Protein AF-A0A3E0PX09-F1 (afdb_monomer_lite)

Secondary structure (DSSP, 8-state):
-EEPTTT--EE-TT-SB-TTT--B--TTTGGGG------------HHHHHHHHHHHHT-HHHHHHHHHHHH---HHHHHHHHHHHHHHTT---------THHHHHHHHHHHHHHHHHHHHHHT------

Radius of gyration: 33.34 Å; chains: 1; bounding box: 63×70×84 Å

pLDDT: mean 77.89, std 16.45, range [44.66, 95.06]

Sequence (129 aa):
MHRCSHCDHFNPEDATQCERCGAPLDVAAARQLDDTASPEGGPVDPFVREILATAATRGKIAAIKQYREATGSGLKDAKEAVEAMMREHRIVANTGGAGCAGVVAAVVVLSVLTWEILFFCKDLPAMRV

Structure (mmCIF, N/CA/C/O backbone):
data_AF-A0A3E0PX09-F1
#
_entry.id   AF-A0A3E0PX09-F1
#
loop_
_atom_site.group_PDB
_atom_site.id
_atom_site.type_symbol
_atom_site.label_atom_id
_atom_site.label_alt_id
_atom_site.label_comp_id
_atom_site.label_asym_id
_atom_site.label_entity_id
_atom_site.label_seq_id
_atom_site.pdbx_PDB_ins_code
_atom_site.Cartn_x
_atom_site.Cartn_y
_atom_site.Cartn_z
_atom_site.occupancy
_atom_site.B_iso_or_equiv
_atom_site.auth_seq_id
_atom_site.auth_comp_id
_atom_site.auth_asym_id
_atom_site.auth_atom_id
_atom_site.pdbx_PDB_model_num
ATOM 1 N N . MET A 1 1 ? 9.860 -25.369 -38.931 1.00 80.00 1 MET A N 1
ATOM 2 C CA . MET A 1 1 ? 8.715 -24.602 -39.487 1.00 80.00 1 MET A CA 1
ATOM 3 C C . MET A 1 1 ? 7.777 -24.265 -38.338 1.00 80.00 1 MET A C 1
ATOM 5 O O . MET A 1 1 ? 7.363 -25.184 -37.636 1.00 80.00 1 MET A O 1
ATOM 9 N N . HIS A 1 2 ? 7.470 -22.988 -38.104 1.00 87.12 2 HIS A N 1
ATOM 10 C CA . HIS A 1 2 ? 6.653 -22.551 -36.964 1.00 87.12 2 HIS A CA 1
ATOM 11 C C . HIS A 1 2 ? 5.187 -22.367 -37.368 1.00 87.12 2 HIS A C 1
ATOM 13 O O . HIS A 1 2 ? 4.888 -21.638 -38.309 1.00 87.12 2 HIS A O 1
ATOM 19 N N . ARG A 1 3 ? 4.254 -23.008 -36.654 1.00 90.81 3 ARG A N 1
ATOM 20 C CA . ARG A 1 3 ? 2.810 -22.799 -36.850 1.00 90.81 3 ARG A CA 1
ATOM 21 C C . ARG A 1 3 ? 2.348 -21.614 -36.005 1.00 90.81 3 ARG A C 1
ATOM 23 O O . ARG A 1 3 ? 2.486 -21.639 -34.785 1.00 90.81 3 ARG A O 1
ATOM 30 N N . CYS A 1 4 ? 1.779 -20.599 -36.644 1.00 90.38 4 CYS A N 1
ATOM 31 C CA . CYS A 1 4 ? 1.197 -19.443 -35.972 1.00 90.38 4 CYS A CA 1
ATOM 32 C C . CYS A 1 4 ? -0.021 -19.861 -35.137 1.00 90.38 4 CYS A C 1
ATOM 34 O O . CYS A 1 4 ? -0.945 -20.471 -35.664 1.00 90.38 4 CYS A O 1
ATOM 36 N N . SER A 1 5 ? -0.061 -19.494 -33.857 1.00 88.81 5 SER A N 1
ATOM 37 C CA . SER A 1 5 ? -1.198 -19.767 -32.962 1.00 88.81 5 SER A CA 1
ATOM 38 C C . SER A 1 5 ? -2.408 -18.856 -33.198 1.00 88.81 5 SER A C 1
ATOM 40 O O . SER A 1 5 ? -3.494 -19.153 -32.712 1.00 88.81 5 SER A O 1
ATOM 42 N N . HIS A 1 6 ? -2.234 -17.747 -33.924 1.00 91.44 6 HIS A N 1
ATOM 43 C CA . HIS A 1 6 ? -3.292 -16.764 -34.166 1.00 91.44 6 HIS A CA 1
ATOM 44 C C . HIS A 1 6 ? -4.080 -17.025 -35.459 1.00 91.44 6 HIS A C 1
ATOM 46 O O . HIS A 1 6 ? -5.289 -16.820 -35.494 1.00 91.44 6 HIS A O 1
ATOM 52 N N . CYS A 1 7 ? -3.411 -17.467 -36.531 1.00 94.06 7 CYS A N 1
ATOM 53 C CA . CYS A 1 7 ? -4.038 -17.674 -37.845 1.00 94.06 7 CYS A CA 1
ATOM 54 C C . CYS A 1 7 ? -3.691 -19.015 -38.511 1.00 94.06 7 CYS A C 1
ATOM 56 O O . CYS A 1 7 ? -3.978 -19.204 -39.696 1.00 94.06 7 CYS A O 1
ATOM 58 N N . ASP A 1 8 ? -3.035 -19.918 -37.777 1.00 92.88 8 ASP A N 1
ATOM 59 C CA . ASP A 1 8 ? -2.651 -21.270 -38.204 1.00 92.88 8 ASP A CA 1
ATOM 60 C C . ASP A 1 8 ? -1.722 -21.358 -39.431 1.00 92.88 8 ASP A C 1
ATOM 62 O O . ASP A 1 8 ? -1.443 -22.450 -39.927 1.00 92.88 8 ASP A O 1
ATOM 66 N N . HIS A 1 9 ? -1.198 -20.227 -39.909 1.00 94.38 9 HIS A N 1
ATOM 67 C CA . HIS A 1 9 ? -0.229 -20.176 -41.000 1.00 94.38 9 HIS A CA 1
ATOM 68 C C . HIS A 1 9 ? 1.127 -20.764 -40.587 1.00 94.38 9 HIS A C 1
ATOM 70 O O . HIS A 1 9 ? 1.569 -20.582 -39.451 1.00 94.38 9 HIS A O 1
ATOM 76 N N . PHE A 1 10 ? 1.802 -21.439 -41.515 1.00 94.12 10 PHE A N 1
ATOM 77 C CA . PHE A 1 10 ? 3.134 -21.999 -41.302 1.00 94.12 10 PHE A CA 1
ATOM 78 C C . PHE A 1 10 ? 4.194 -21.033 -41.813 1.00 94.12 10 PHE A C 1
ATOM 80 O O . PHE A 1 10 ? 4.180 -20.680 -42.986 1.00 94.12 10 PHE A O 1
ATOM 87 N N . ASN A 1 11 ? 5.112 -20.651 -40.934 1.00 91.50 11 ASN A N 1
ATOM 88 C CA . ASN A 1 11 ? 6.213 -19.744 -41.224 1.00 91.50 11 ASN A CA 1
ATOM 89 C C . ASN A 1 11 ? 7.556 -20.493 -41.292 1.00 91.50 11 ASN A C 1
ATOM 91 O O . ASN A 1 11 ? 7.691 -21.574 -40.686 1.00 91.50 11 ASN A O 1
ATOM 95 N N . PRO A 1 12 ? 8.562 -19.926 -41.984 1.00 89.88 12 PRO A N 1
ATOM 96 C CA . PRO A 1 12 ? 9.922 -20.451 -41.952 1.00 89.88 12 PRO A CA 1
ATOM 97 C C . PRO A 1 12 ? 10.530 -20.339 -40.538 1.00 89.88 12 PRO A C 1
ATOM 99 O O . PRO A 1 12 ? 9.953 -19.726 -39.638 1.00 89.88 12 PRO A O 1
ATOM 102 N N . GLU A 1 13 ? 11.646 -21.034 -40.298 1.00 84.06 13 GLU A N 1
ATOM 103 C CA . GLU A 1 13 ? 12.235 -21.189 -38.950 1.00 84.06 13 GLU A CA 1
ATOM 104 C C . GLU A 1 13 ? 12.887 -19.919 -38.399 1.00 84.06 13 GLU A C 1
ATOM 106 O O . GLU A 1 13 ? 13.034 -19.781 -37.191 1.00 84.06 13 GLU A O 1
ATOM 111 N N . ASP A 1 14 ? 13.249 -18.990 -39.273 1.00 86.50 14 ASP A N 1
ATOM 112 C CA . ASP A 1 14 ? 13.932 -17.736 -38.965 1.00 86.50 14 ASP A CA 1
ATOM 113 C C . ASP A 1 14 ? 12.981 -16.544 -38.788 1.00 86.50 14 ASP A C 1
ATOM 115 O O . ASP A 1 14 ? 13.412 -15.452 -38.416 1.00 86.50 14 ASP A O 1
ATOM 119 N N . ALA A 1 15 ? 11.684 -16.724 -39.034 1.00 86.50 15 ALA A N 1
ATOM 120 C CA . ALA A 1 15 ? 10.749 -15.616 -38.999 1.00 86.50 15 ALA A CA 1
ATOM 121 C C . ALA A 1 15 ? 10.314 -15.242 -37.572 1.00 86.50 15 ALA A C 1
ATOM 123 O O . ALA A 1 15 ? 9.729 -16.043 -36.842 1.00 86.50 15 ALA A O 1
ATOM 124 N N . THR A 1 16 ? 10.523 -13.973 -37.218 1.00 86.38 16 THR A N 1
ATOM 125 C CA . THR A 1 16 ? 10.160 -13.375 -35.918 1.00 86.38 16 THR A CA 1
ATOM 126 C C . THR A 1 16 ? 8.674 -13.016 -35.815 1.00 86.38 16 THR A C 1
ATOM 128 O O . THR A 1 16 ? 8.101 -12.987 -34.729 1.00 86.38 16 THR A O 1
ATOM 131 N N . GLN A 1 17 ? 8.004 -12.817 -36.953 1.00 92.00 17 GLN A N 1
ATOM 132 C CA . GLN A 1 17 ? 6.578 -12.505 -37.049 1.00 92.00 17 GLN A CA 1
ATOM 133 C C . GLN A 1 17 ? 5.914 -13.292 -38.179 1.00 92.00 17 GLN A C 1
ATOM 135 O O . GLN A 1 17 ? 6.531 -13.585 -39.201 1.00 92.00 17 GLN A O 1
ATOM 140 N N . CYS A 1 18 ? 4.634 -13.612 -38.010 1.00 93.44 18 CYS A N 1
ATOM 141 C CA . CYS A 1 18 ? 3.834 -14.306 -39.005 1.00 93.44 18 CYS A CA 1
ATOM 142 C C . CYS A 1 18 ? 3.650 -13.431 -40.245 1.00 93.44 18 CYS A C 1
ATOM 144 O O . CYS A 1 18 ? 3.048 -12.360 -40.163 1.00 93.44 18 CYS A O 1
ATOM 146 N N . GLU A 1 19 ? 4.070 -13.930 -41.407 1.00 92.69 19 GLU A N 1
ATOM 147 C CA . GLU A 1 19 ? 3.950 -13.222 -42.690 1.00 92.69 19 GLU A CA 1
ATOM 148 C C . GLU A 1 19 ? 2.495 -12.972 -43.114 1.00 92.69 19 GLU A C 1
ATOM 150 O O . GLU A 1 19 ? 2.224 -12.144 -43.981 1.00 92.69 19 GLU A O 1
ATOM 155 N N . ARG A 1 20 ? 1.537 -13.667 -42.488 1.00 93.62 20 ARG A N 1
ATOM 156 C CA . ARG A 1 20 ? 0.115 -13.574 -42.826 1.00 93.62 20 ARG A CA 1
ATOM 157 C C . ARG A 1 20 ? -0.671 -12.602 -41.956 1.00 93.62 20 ARG A C 1
ATOM 159 O O . ARG A 1 20 ? -1.496 -11.860 -42.476 1.00 93.62 20 ARG A O 1
ATOM 166 N N . CYS A 1 21 ? -0.488 -12.656 -40.639 1.00 93.69 21 CYS A N 1
ATOM 167 C CA . CYS A 1 21 ? -1.290 -11.865 -39.699 1.00 93.69 21 CYS A CA 1
ATOM 168 C C . CYS A 1 21 ? -0.468 -10.889 -38.852 1.00 93.69 21 CYS A C 1
ATOM 170 O O . CYS A 1 21 ? -1.049 -10.150 -38.067 1.00 93.69 21 CYS A O 1
ATOM 172 N N . GLY A 1 22 ? 0.864 -10.908 -38.961 1.00 89.50 22 GLY A N 1
ATOM 173 C CA . GLY A 1 22 ? 1.755 -10.051 -38.176 1.00 89.50 22 GLY A CA 1
ATOM 174 C C . GLY A 1 22 ? 1.917 -10.455 -36.707 1.00 89.50 22 GLY A C 1
ATOM 175 O O . GLY A 1 22 ? 2.546 -9.723 -35.954 1.00 89.50 22 GLY A O 1
ATOM 176 N N . ALA A 1 23 ? 1.370 -11.600 -36.274 1.00 89.88 23 ALA A N 1
ATOM 177 C CA . ALA A 1 23 ? 1.546 -12.072 -34.899 1.00 89.88 23 ALA A CA 1
ATOM 178 C C . ALA A 1 23 ? 3.008 -12.492 -34.646 1.00 89.88 23 ALA A C 1
ATOM 180 O O . ALA A 1 23 ? 3.574 -13.176 -35.501 1.00 89.88 23 ALA A O 1
ATOM 181 N N . PRO A 1 24 ? 3.612 -12.150 -33.496 1.00 87.81 24 PRO A N 1
ATOM 182 C CA . PRO A 1 24 ? 4.969 -12.580 -33.158 1.00 87.81 24 PRO A CA 1
ATOM 183 C C . PRO A 1 24 ? 5.034 -14.110 -33.029 1.00 87.81 24 PRO A C 1
ATOM 185 O O . PRO A 1 24 ? 4.126 -14.731 -32.471 1.00 87.81 24 PRO A O 1
ATOM 188 N N . LEU A 1 25 ? 6.082 -14.728 -33.579 1.00 84.38 25 LEU A N 1
ATOM 189 C CA . LEU A 1 25 ? 6.298 -16.186 -33.544 1.00 84.38 25 LEU A CA 1
ATOM 190 C C . LEU A 1 25 ? 7.458 -16.597 -32.640 1.00 84.38 25 LEU A C 1
ATOM 192 O O . LEU A 1 25 ? 7.545 -17.755 -32.226 1.00 84.38 25 LEU A O 1
ATOM 196 N N . ASP A 1 26 ? 8.331 -15.655 -32.306 1.00 72.00 26 ASP A N 1
ATOM 197 C CA . ASP A 1 26 ? 9.437 -15.865 -31.395 1.00 72.00 26 ASP A CA 1
ATOM 198 C C . ASP A 1 26 ? 8.963 -15.791 -29.940 1.00 72.00 26 ASP A C 1
ATOM 200 O O . ASP A 1 26 ? 9.016 -14.776 -29.256 1.00 72.00 26 ASP A O 1
ATOM 204 N N . VAL A 1 27 ? 8.620 -16.945 -29.377 1.00 59.47 27 VAL A N 1
ATOM 205 C CA . VAL A 1 27 ? 8.456 -17.104 -27.919 1.00 59.47 27 VAL A CA 1
ATOM 206 C C . VAL A 1 27 ? 9.721 -16.731 -27.115 1.00 59.47 27 VAL A C 1
ATOM 208 O O . VAL A 1 27 ? 9.660 -16.653 -25.892 1.00 59.47 27 VAL A O 1
ATOM 211 N N . ALA A 1 28 ? 10.859 -16.474 -27.775 1.00 53.47 28 ALA A N 1
ATOM 212 C CA . ALA A 1 28 ? 12.062 -15.900 -27.174 1.00 53.47 28 ALA A CA 1
ATOM 213 C C . ALA A 1 28 ? 12.065 -14.354 -27.145 1.00 53.47 28 ALA A C 1
ATOM 215 O O . ALA A 1 28 ? 12.477 -13.807 -26.128 1.00 53.47 28 ALA A O 1
ATOM 216 N N . ALA A 1 29 ? 11.555 -13.645 -28.165 1.00 52.09 29 ALA A N 1
ATOM 217 C CA . ALA A 1 29 ? 11.399 -12.183 -28.086 1.00 52.09 29 ALA A CA 1
ATOM 218 C C . ALA A 1 29 ? 10.099 -11.777 -27.375 1.00 52.09 29 ALA A C 1
ATOM 220 O O . ALA A 1 29 ? 10.071 -10.761 -26.686 1.00 52.09 29 ALA A O 1
ATOM 221 N N . ALA A 1 30 ? 9.060 -12.619 -27.410 1.00 50.72 30 ALA A N 1
ATOM 222 C CA . ALA A 1 30 ? 7.884 -12.471 -26.550 1.00 50.72 30 ALA A CA 1
ATOM 223 C C . ALA A 1 30 ? 8.224 -12.618 -25.053 1.00 50.72 30 ALA A C 1
ATOM 225 O O . ALA A 1 30 ? 7.543 -12.036 -24.214 1.00 50.72 30 ALA A O 1
ATOM 226 N N . ARG A 1 31 ? 9.303 -13.340 -24.703 1.00 47.59 31 ARG A N 1
ATOM 227 C CA . ARG A 1 31 ? 9.831 -13.400 -23.326 1.00 47.59 31 ARG A CA 1
ATOM 228 C C . ARG A 1 31 ? 10.585 -12.143 -22.902 1.00 47.59 31 ARG A C 1
ATOM 230 O O . ARG A 1 31 ? 10.782 -11.950 -21.711 1.00 47.59 31 ARG A O 1
ATOM 237 N N . GLN A 1 32 ? 10.955 -11.265 -23.832 1.00 52.78 32 GLN A N 1
ATOM 238 C CA . GLN A 1 32 ? 11.594 -9.989 -23.502 1.00 52.78 32 GLN A CA 1
ATOM 239 C C . GLN A 1 32 ? 10.581 -8.854 -23.264 1.00 52.78 32 GLN A C 1
ATOM 241 O O . GLN A 1 32 ? 10.950 -7.686 -23.176 1.00 52.78 32 GLN A O 1
ATOM 246 N N . LEU A 1 33 ? 9.298 -9.206 -23.121 1.00 51.28 33 LEU A N 1
ATOM 247 C CA . LEU A 1 33 ? 8.274 -8.387 -22.467 1.00 51.28 33 LEU A CA 1
ATOM 248 C C . LEU A 1 33 ? 7.892 -8.936 -21.077 1.00 51.28 33 LEU A C 1
ATOM 250 O O . LEU A 1 33 ? 6.958 -8.428 -20.467 1.00 51.28 33 LEU A O 1
ATOM 254 N N . ASP A 1 34 ? 8.643 -9.918 -20.561 1.00 48.06 34 ASP A N 1
ATOM 255 C CA . ASP A 1 34 ? 8.536 -10.452 -19.192 1.00 48.06 34 ASP A CA 1
ATOM 256 C C . ASP A 1 34 ? 9.710 -9.988 -18.297 1.00 48.06 34 ASP A C 1
ATOM 258 O O . ASP A 1 34 ? 9.986 -10.556 -17.246 1.00 48.06 34 ASP A O 1
ATOM 262 N N . ASP A 1 35 ? 10.385 -8.893 -18.680 1.00 48.94 35 ASP A N 1
ATOM 263 C CA . ASP A 1 35 ? 11.156 -8.051 -17.746 1.00 48.94 35 ASP A CA 1
ATOM 264 C C . ASP A 1 35 ? 10.231 -7.141 -16.913 1.00 48.94 35 ASP A C 1
ATOM 266 O O . ASP A 1 35 ? 10.684 -6.289 -16.143 1.00 48.94 35 ASP A O 1
ATOM 270 N N . THR A 1 36 ? 8.914 -7.365 -16.966 1.00 47.38 36 THR A N 1
ATOM 271 C CA . THR A 1 36 ? 8.098 -7.142 -15.780 1.00 47.38 36 THR A CA 1
ATOM 272 C C . THR A 1 36 ? 8.419 -8.238 -14.769 1.00 47.38 36 THR A C 1
ATOM 274 O O . THR A 1 36 ? 7.609 -9.116 -14.482 1.00 47.38 36 THR A O 1
ATOM 277 N N . ALA A 1 37 ? 9.533 -8.050 -14.061 1.00 46.53 37 ALA A N 1
ATOM 278 C CA . ALA A 1 37 ? 9.411 -8.043 -12.615 1.00 46.53 37 ALA A CA 1
ATOM 279 C C . ALA A 1 37 ? 8.311 -7.022 -12.271 1.00 46.53 37 ALA A C 1
ATOM 281 O O . ALA A 1 37 ? 8.578 -5.861 -11.984 1.00 46.53 37 ALA A O 1
ATOM 282 N N . SER A 1 38 ? 7.052 -7.439 -12.402 1.00 44.66 38 SER A N 1
ATOM 283 C CA . SER A 1 38 ? 5.965 -6.910 -11.613 1.00 44.66 38 SER A CA 1
ATOM 284 C C . SER A 1 38 ? 6.285 -7.403 -10.210 1.00 44.66 38 SER A C 1
ATOM 286 O O . SER A 1 38 ? 6.204 -8.611 -9.971 1.00 44.66 38 SER A O 1
ATOM 288 N N . PRO A 1 39 ? 6.715 -6.540 -9.274 1.00 49.47 39 PRO A N 1
ATOM 289 C CA . PRO A 1 39 ? 6.678 -6.916 -7.879 1.00 49.47 39 PRO A CA 1
ATOM 290 C C . PRO A 1 39 ? 5.203 -6.866 -7.493 1.00 49.47 39 PRO A C 1
ATOM 292 O O . PRO A 1 39 ? 4.778 -5.860 -6.951 1.00 49.47 39 PRO A O 1
ATOM 295 N N . GLU A 1 40 ? 4.421 -7.866 -7.909 1.00 45.81 40 GLU A N 1
ATOM 296 C CA . GLU A 1 40 ? 3.020 -8.097 -7.538 1.00 45.81 40 GLU A CA 1
ATOM 297 C C . GLU A 1 40 ? 2.257 -6.813 -7.172 1.00 45.81 40 GLU A C 1
ATOM 299 O O . GLU A 1 40 ? 1.691 -6.662 -6.095 1.00 45.81 40 GLU A O 1
ATOM 304 N N . GLY A 1 41 ? 2.255 -5.852 -8.096 1.00 49.44 41 GLY A N 1
ATOM 305 C CA . GLY A 1 41 ? 1.403 -4.676 -8.034 1.00 49.44 41 GLY A CA 1
ATOM 306 C C . GLY A 1 41 ? 0.046 -5.048 -8.601 1.00 49.44 41 GLY A C 1
ATOM 307 O O . GLY A 1 41 ? -0.371 -4.484 -9.612 1.00 49.44 41 GLY A O 1
ATOM 308 N N . GLY A 1 42 ? -0.622 -6.039 -8.000 1.00 53.72 42 GLY A N 1
ATOM 309 C CA . GLY A 1 42 ? -2.043 -6.260 -8.257 1.00 53.72 42 GLY A CA 1
ATOM 310 C C . GLY A 1 42 ? -2.805 -4.946 -8.041 1.00 53.72 42 GLY A C 1
ATOM 311 O O . GLY A 1 42 ? -2.301 -4.075 -7.326 1.00 53.72 42 GLY A O 1
ATOM 312 N N . PRO A 1 43 ? -3.982 -4.743 -8.665 1.00 59.12 43 PRO A N 1
ATOM 313 C CA . PRO A 1 43 ? -4.778 -3.541 -8.438 1.00 59.12 43 PRO A CA 1
ATOM 314 C C . PRO A 1 43 ? -4.966 -3.361 -6.931 1.00 59.12 43 PRO A C 1
ATOM 316 O O . PRO A 1 43 ? -5.712 -4.108 -6.302 1.00 59.12 43 PRO A O 1
ATOM 319 N N . VAL A 1 44 ? -4.217 -2.414 -6.355 1.00 64.12 44 VAL A N 1
ATOM 320 C CA . VAL A 1 44 ? -4.244 -2.141 -4.920 1.00 64.12 44 VAL A CA 1
ATOM 321 C C . VAL A 1 44 ? -5.685 -1.817 -4.598 1.00 64.12 44 VAL A C 1
ATOM 323 O O . VAL A 1 44 ? -6.259 -0.918 -5.226 1.00 64.12 44 VAL A O 1
ATOM 326 N N . ASP A 1 45 ? -6.265 -2.575 -3.668 1.00 80.50 45 ASP A N 1
ATOM 327 C CA . ASP A 1 45 ? -7.657 -2.391 -3.303 1.00 80.50 45 ASP A CA 1
ATOM 328 C C . ASP A 1 45 ? -7.883 -0.893 -3.007 1.00 80.50 45 ASP A C 1
ATOM 330 O O . ASP A 1 45 ? -7.085 -0.282 -2.277 1.00 80.50 45 ASP A O 1
ATOM 334 N N . PRO A 1 46 ? -8.897 -0.251 -3.618 1.00 85.44 46 PRO A N 1
ATOM 335 C CA . PRO A 1 46 ? -9.130 1.180 -3.447 1.00 85.44 46 PRO A CA 1
ATOM 336 C C . PRO A 1 46 ? -9.219 1.576 -1.967 1.00 85.44 46 PRO A C 1
ATOM 338 O O . PRO A 1 46 ? -8.776 2.668 -1.608 1.00 85.44 46 PRO A O 1
ATOM 341 N N . PHE A 1 47 ? -9.692 0.663 -1.115 1.00 87.31 47 PHE A N 1
ATOM 342 C CA . PHE A 1 47 ? -9.718 0.796 0.334 1.00 87.31 47 PHE A CA 1
ATOM 343 C C . PHE A 1 47 ? -8.313 0.895 0.940 1.00 87.31 47 PHE A C 1
ATOM 345 O O . PHE A 1 47 ? -8.029 1.808 1.717 1.00 87.31 47 PHE A O 1
ATOM 352 N N . VAL A 1 48 ? -7.400 -0.001 0.555 1.00 86.50 48 VAL A N 1
ATOM 353 C CA . VAL A 1 48 ? -6.008 -0.020 1.039 1.00 86.50 48 VAL A CA 1
ATOM 354 C C . VAL A 1 48 ? -5.297 1.277 0.667 1.00 86.50 48 VAL A C 1
ATOM 356 O O . VAL A 1 48 ? -4.632 1.891 1.505 1.00 86.50 48 VAL A O 1
ATOM 359 N N . ARG A 1 49 ? -5.489 1.748 -0.568 1.00 88.75 49 ARG A N 1
ATOM 360 C CA . ARG A 1 49 ? -4.904 3.011 -1.032 1.00 88.75 49 ARG A CA 1
ATOM 361 C C . ARG A 1 49 ? -5.402 4.207 -0.220 1.00 88.75 49 ARG A C 1
ATOM 363 O O . ARG A 1 49 ? -4.609 5.087 0.114 1.00 88.75 49 ARG A O 1
ATOM 370 N N . GLU A 1 50 ? -6.688 4.236 0.114 1.00 90.38 50 GLU A N 1
ATOM 371 C CA . GLU A 1 50 ? -7.269 5.294 0.939 1.00 90.38 50 GLU A CA 1
ATOM 372 C C . GLU A 1 50 ? -6.707 5.276 2.368 1.00 90.38 50 GLU A C 1
ATOM 374 O O . GLU A 1 50 ? -6.288 6.313 2.884 1.00 90.38 50 GLU A O 1
ATOM 379 N N . ILE A 1 51 ? -6.598 4.096 2.982 1.00 92.19 51 ILE A N 1
ATOM 380 C CA . ILE A 1 51 ? -6.029 3.936 4.328 1.00 92.19 51 ILE A CA 1
ATOM 381 C C . ILE A 1 51 ? -4.569 4.392 4.370 1.00 92.19 51 ILE A C 1
ATOM 383 O O . ILE A 1 51 ? -4.164 5.096 5.299 1.00 92.19 51 ILE A O 1
ATOM 387 N N . LEU A 1 52 ? -3.776 4.029 3.360 1.00 89.50 52 LEU A N 1
ATOM 388 C CA . LEU A 1 52 ? -2.385 4.458 3.230 1.00 89.50 52 LEU A CA 1
ATOM 389 C C . LEU A 1 52 ? -2.268 5.978 3.033 1.00 89.50 52 LEU A C 1
ATOM 391 O O . LEU A 1 52 ? -1.415 6.613 3.657 1.00 89.50 52 LEU A O 1
ATOM 395 N N . ALA A 1 53 ? -3.152 6.585 2.236 1.00 88.94 53 ALA A N 1
ATOM 396 C CA . ALA A 1 53 ? -3.203 8.037 2.061 1.00 88.94 53 ALA A CA 1
ATOM 397 C C . ALA A 1 53 ? -3.564 8.762 3.372 1.00 88.94 53 ALA A C 1
ATOM 399 O O . ALA A 1 53 ? -2.940 9.769 3.728 1.00 88.94 53 ALA A O 1
ATOM 400 N N . THR A 1 54 ? -4.515 8.229 4.142 1.00 89.56 54 THR A N 1
ATOM 401 C CA . THR A 1 54 ? -4.842 8.726 5.485 1.00 89.56 54 THR A CA 1
ATOM 402 C C . THR A 1 54 ? -3.656 8.571 6.436 1.00 89.56 54 THR A C 1
ATOM 404 O O . THR A 1 54 ? -3.353 9.498 7.187 1.00 89.56 54 THR A O 1
ATOM 407 N N . ALA A 1 55 ? -2.939 7.444 6.386 1.00 88.81 55 ALA A N 1
ATOM 408 C CA . ALA A 1 55 ? -1.753 7.216 7.211 1.00 88.81 55 ALA A CA 1
ATOM 409 C C . ALA A 1 55 ? -0.640 8.232 6.911 1.00 88.81 55 ALA A C 1
ATOM 411 O O . ALA A 1 55 ? 0.021 8.700 7.839 1.00 88.81 55 ALA A O 1
ATOM 412 N N . ALA A 1 56 ? -0.468 8.602 5.639 1.00 85.31 56 ALA A N 1
ATOM 413 C CA . ALA A 1 56 ? 0.520 9.583 5.202 1.00 85.31 56 ALA A CA 1
ATOM 414 C C . ALA A 1 56 ? 0.143 11.030 5.571 1.00 85.31 56 ALA A C 1
ATOM 416 O O . ALA A 1 56 ? 1.016 11.814 5.932 1.00 85.31 56 ALA A O 1
ATOM 417 N N . THR A 1 57 ? -1.143 11.389 5.497 1.00 84.81 57 THR A N 1
ATOM 418 C CA . THR A 1 57 ? -1.612 12.778 5.684 1.00 84.81 57 THR A CA 1
ATOM 419 C C . THR A 1 57 ? -2.045 13.093 7.116 1.00 84.81 57 THR A C 1
ATOM 421 O O . THR A 1 57 ? -1.680 14.130 7.662 1.00 84.81 57 THR A O 1
ATOM 424 N N . ARG A 1 58 ? -2.835 12.208 7.736 1.00 86.31 58 ARG A N 1
ATOM 425 C CA . ARG A 1 58 ? -3.434 12.381 9.074 1.00 86.31 58 ARG A CA 1
ATOM 426 C C . ARG A 1 58 ? -2.747 11.545 10.153 1.00 86.31 58 ARG A C 1
ATOM 428 O O . ARG A 1 58 ? -3.048 11.696 11.336 1.00 86.31 58 ARG A O 1
ATOM 435 N N . GLY A 1 59 ? -1.831 10.668 9.753 1.00 86.44 59 GLY A N 1
ATOM 436 C CA . GLY A 1 59 ? -1.066 9.816 10.648 1.00 86.44 59 GLY A CA 1
ATOM 437 C C . GLY A 1 59 ? -1.727 8.469 10.943 1.00 86.44 59 GLY A C 1
ATOM 438 O O . GLY A 1 59 ? -2.903 8.208 10.679 1.00 86.44 59 GLY A O 1
ATOM 439 N N . LYS A 1 60 ? -0.930 7.590 11.550 1.00 88.50 60 LYS A N 1
ATOM 440 C CA . LYS A 1 60 ? -1.243 6.174 11.781 1.00 88.50 60 LYS A CA 1
ATOM 441 C C . LYS A 1 60 ? -2.509 5.928 12.611 1.00 88.50 60 LYS A C 1
ATOM 443 O O . LYS A 1 60 ? -3.244 4.988 12.336 1.00 88.50 60 LYS A O 1
ATOM 448 N N . ILE A 1 61 ? -2.797 6.774 13.604 1.00 91.56 61 ILE A N 1
ATOM 449 C CA . ILE A 1 61 ? -3.985 6.616 14.464 1.00 91.56 61 ILE A CA 1
ATOM 450 C C . ILE A 1 61 ? -5.283 6.816 13.670 1.00 91.56 61 ILE A C 1
ATOM 452 O O . ILE A 1 61 ? -6.240 6.066 13.861 1.00 91.56 61 ILE A O 1
ATOM 456 N N . ALA A 1 62 ? -5.306 7.787 12.750 1.00 92.62 62 ALA A N 1
ATOM 457 C CA . ALA A 1 62 ? -6.460 8.037 11.893 1.00 92.62 62 ALA A CA 1
ATOM 458 C C . ALA A 1 62 ? -6.708 6.864 10.931 1.00 92.62 62 ALA A C 1
ATOM 460 O O . ALA A 1 62 ? -7.845 6.417 10.798 1.00 92.62 62 ALA A O 1
ATOM 461 N N . ALA A 1 63 ? -5.641 6.309 10.348 1.00 93.94 63 ALA A N 1
ATOM 462 C CA . ALA A 1 63 ? -5.721 5.138 9.476 1.00 93.94 63 ALA A CA 1
ATOM 463 C C . ALA A 1 63 ? -6.253 3.891 10.206 1.00 93.94 63 ALA A C 1
ATOM 465 O O . ALA A 1 63 ? -7.120 3.196 9.686 1.00 93.94 63 ALA A O 1
ATOM 466 N N . ILE A 1 64 ? -5.807 3.640 11.445 1.00 93.81 64 ILE A N 1
ATOM 467 C CA . ILE A 1 64 ? -6.306 2.522 12.270 1.00 93.81 64 ILE A CA 1
ATOM 468 C C . ILE A 1 64 ? -7.796 2.686 12.581 1.00 93.81 64 ILE A C 1
ATOM 470 O O . ILE A 1 64 ? -8.550 1.716 12.521 1.00 93.81 64 ILE A O 1
ATOM 474 N N . LYS A 1 65 ? -8.239 3.908 12.901 1.00 94.50 65 LYS A N 1
ATOM 475 C CA . LYS A 1 65 ? -9.657 4.187 13.151 1.00 94.50 65 LYS A CA 1
ATOM 476 C C . LYS A 1 65 ? -10.502 3.923 11.900 1.00 94.50 65 LYS A C 1
ATOM 478 O O . LYS A 1 65 ? -11.502 3.221 12.004 1.00 94.50 65 LYS A O 1
ATOM 483 N N . GLN A 1 66 ? -10.060 4.412 10.740 1.00 93.56 66 GLN A N 1
ATOM 484 C CA . GLN A 1 66 ? -10.738 4.203 9.458 1.00 93.56 66 GLN A CA 1
ATOM 485 C C . GLN A 1 66 ? -10.825 2.713 9.094 1.00 93.56 66 GLN A C 1
ATOM 487 O O . GLN A 1 66 ? -11.901 2.224 8.757 1.00 93.56 66 GLN A O 1
ATOM 492 N N . TYR A 1 67 ? -9.725 1.966 9.249 1.00 94.12 67 TYR A N 1
ATOM 493 C CA . TYR A 1 67 ? -9.703 0.518 9.020 1.00 94.12 67 TYR A CA 1
ATOM 494 C C . TYR A 1 67 ? -10.711 -0.212 9.913 1.00 94.12 67 TYR A C 1
ATOM 496 O O . TYR A 1 67 ? -11.433 -1.101 9.461 1.00 94.12 67 TYR A O 1
ATOM 504 N N . ARG A 1 68 ? -10.788 0.186 11.187 1.00 95.06 68 ARG A N 1
ATOM 505 C CA . ARG A 1 68 ? -11.693 -0.407 12.173 1.00 95.06 68 ARG A CA 1
ATOM 506 C C . ARG A 1 68 ? -13.161 -0.137 11.861 1.00 95.06 68 ARG A C 1
ATOM 508 O O . ARG A 1 68 ? -13.979 -1.032 12.013 1.00 95.06 68 ARG A O 1
ATOM 515 N N . GLU A 1 69 ? -13.492 1.083 11.454 1.00 93.81 69 GLU A N 1
ATOM 516 C CA . GLU A 1 69 ? -14.867 1.474 11.125 1.00 93.81 69 GLU A CA 1
ATOM 517 C C . GLU A 1 69 ? -15.381 0.758 9.873 1.00 93.81 69 GLU A C 1
ATOM 519 O O . GLU A 1 69 ? -16.544 0.371 9.833 1.00 93.81 69 GLU A O 1
ATOM 524 N N . ALA A 1 70 ? -14.510 0.517 8.894 1.00 90.62 70 ALA A N 1
ATOM 525 C CA . ALA A 1 70 ? -14.880 -0.176 7.665 1.00 90.62 70 ALA A CA 1
ATOM 526 C C . ALA A 1 70 ? -14.934 -1.708 7.797 1.00 90.62 70 ALA A C 1
ATOM 528 O O . ALA A 1 70 ? -15.777 -2.339 7.168 1.00 90.62 70 ALA A O 1
ATOM 529 N N . THR A 1 71 ? -14.060 -2.321 8.605 1.00 91.00 71 THR A N 1
ATOM 530 C CA . THR A 1 71 ? -13.987 -3.794 8.736 1.00 91.00 71 THR A CA 1
ATOM 531 C C . THR A 1 71 ? -14.648 -4.347 9.999 1.00 91.00 71 THR A C 1
ATOM 533 O O . THR A 1 71 ? -14.872 -5.549 10.093 1.00 91.00 71 THR A O 1
ATOM 536 N N . GLY A 1 72 ? -14.918 -3.508 11.003 1.00 91.62 72 GLY A N 1
ATOM 537 C CA . GLY A 1 72 ? -15.393 -3.945 12.321 1.00 91.62 72 GLY A CA 1
ATOM 538 C C . GLY A 1 72 ? -14.351 -4.706 13.153 1.00 91.62 72 GLY A C 1
ATOM 539 O O . GLY A 1 72 ? -14.693 -5.269 14.191 1.00 91.62 72 GLY A O 1
ATOM 540 N N . SER A 1 73 ? -13.088 -4.734 12.713 1.00 89.31 73 SER A N 1
ATOM 541 C CA . SER A 1 73 ? -12.006 -5.493 13.352 1.00 89.31 73 SER A CA 1
ATOM 542 C C . SER A 1 73 ? -11.692 -5.016 14.776 1.00 89.31 73 SER A C 1
ATOM 544 O O . SER A 1 73 ? -11.956 -3.873 15.153 1.00 89.31 73 SER A O 1
ATOM 546 N N . GLY A 1 74 ? -11.055 -5.867 15.583 1.00 92.19 74 GLY A N 1
ATOM 547 C CA . GLY A 1 74 ? -10.524 -5.452 16.880 1.00 92.19 74 GLY A CA 1
ATOM 548 C C . GLY A 1 74 ? -9.422 -4.393 16.736 1.00 92.19 74 GLY A C 1
ATOM 549 O O . GLY A 1 74 ? -8.769 -4.278 15.701 1.00 92.19 74 GLY A O 1
ATOM 550 N N . LEU A 1 75 ? -9.166 -3.612 17.794 1.00 92.00 75 LEU A N 1
ATOM 551 C CA . LEU A 1 75 ? -8.108 -2.585 17.779 1.00 92.00 75 LEU A CA 1
ATOM 552 C C . LEU A 1 75 ? -6.722 -3.178 17.471 1.00 92.00 75 LEU A C 1
ATOM 554 O O . LEU A 1 75 ? -5.912 -2.539 16.801 1.00 92.00 75 LEU A O 1
ATOM 558 N N . LYS A 1 76 ? -6.458 -4.391 17.970 1.00 92.94 76 LYS A N 1
ATOM 559 C CA . LYS A 1 76 ? -5.208 -5.119 17.736 1.00 92.94 76 LYS A CA 1
ATOM 560 C C . LYS A 1 76 ? -5.055 -5.479 16.256 1.00 92.94 76 LYS A C 1
ATOM 562 O O . LYS A 1 76 ? -4.049 -5.111 15.659 1.00 92.94 76 LYS A O 1
ATOM 567 N N . ASP A 1 77 ? -6.079 -6.095 15.672 1.00 91.69 77 ASP A N 1
ATOM 568 C CA . ASP A 1 77 ? -6.065 -6.546 14.276 1.00 91.69 77 ASP A CA 1
ATOM 569 C C . ASP A 1 77 ? -5.990 -5.358 13.312 1.00 91.69 77 ASP A C 1
ATOM 571 O O . ASP A 1 77 ? -5.198 -5.357 12.373 1.00 91.69 77 ASP A O 1
ATOM 575 N N . ALA A 1 78 ? -6.736 -4.284 13.596 1.00 93.94 78 ALA A N 1
ATOM 576 C CA . ALA A 1 78 ? -6.696 -3.057 12.805 1.00 93.94 78 ALA A CA 1
ATOM 577 C C . ALA A 1 78 ? -5.306 -2.403 12.820 1.00 93.94 78 AL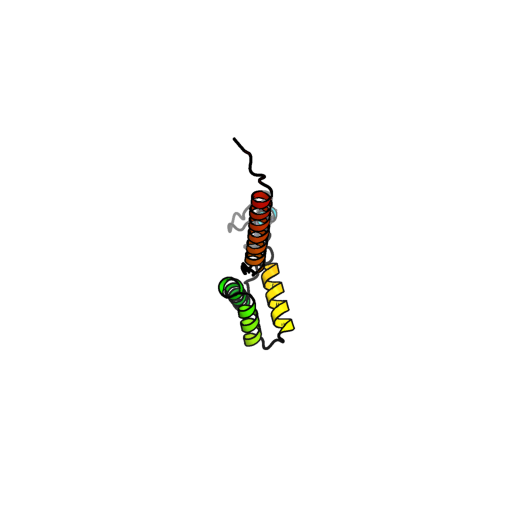A A C 1
ATOM 579 O O . ALA A 1 78 ? -4.831 -1.905 11.801 1.00 93.94 78 ALA A O 1
ATOM 580 N N . LYS A 1 79 ? -4.627 -2.411 13.973 1.00 93.75 79 LYS A N 1
ATOM 581 C CA . LYS A 1 79 ? -3.256 -1.907 14.081 1.00 93.75 79 LYS A CA 1
ATOM 582 C C . LYS A 1 79 ? -2.287 -2.758 13.267 1.00 93.75 79 LYS A C 1
ATOM 584 O O . LYS A 1 79 ? -1.467 -2.200 12.544 1.00 93.75 79 LYS A O 1
ATOM 589 N N . GLU A 1 80 ? -2.366 -4.076 13.404 1.00 94.44 80 GLU A N 1
ATOM 590 C CA . GLU A 1 80 ? -1.456 -5.006 12.738 1.00 94.44 80 GLU A CA 1
ATOM 591 C C . GLU A 1 80 ? -1.603 -4.948 11.214 1.00 94.44 80 GLU A C 1
ATOM 593 O O . GLU A 1 80 ? -0.597 -4.845 10.512 1.00 94.44 80 GLU A O 1
ATOM 598 N N . ALA A 1 81 ? -2.840 -4.883 10.714 1.00 91.62 81 ALA A N 1
ATOM 599 C CA . ALA A 1 81 ? -3.131 -4.732 9.293 1.00 91.62 81 ALA A CA 1
ATOM 600 C C . ALA A 1 81 ? -2.570 -3.417 8.724 1.00 91.62 81 ALA A C 1
ATOM 602 O O . ALA A 1 81 ? -1.852 -3.427 7.725 1.00 91.62 81 ALA A O 1
ATOM 603 N N . VAL A 1 82 ? -2.827 -2.280 9.384 1.00 91.38 82 VAL A N 1
ATOM 604 C CA . VAL A 1 82 ? -2.298 -0.968 8.959 1.00 91.38 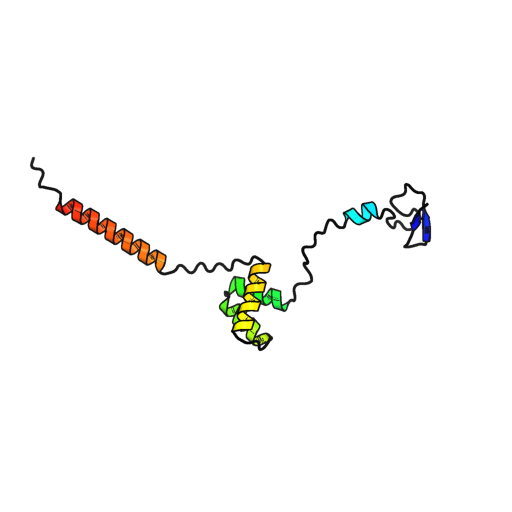82 VAL A CA 1
ATOM 605 C C . VAL A 1 82 ? -0.774 -0.934 9.009 1.00 91.38 82 VAL A C 1
ATOM 607 O O . VAL A 1 82 ? -0.138 -0.412 8.098 1.00 91.38 82 VAL A O 1
ATOM 610 N N . GLU A 1 83 ? -0.160 -1.522 10.033 1.00 91.38 83 GLU A N 1
ATOM 611 C CA . GLU A 1 83 ? 1.296 -1.611 10.117 1.00 91.38 83 GLU A CA 1
ATOM 612 C C . GLU A 1 83 ? 1.910 -2.489 9.028 1.00 91.38 83 GLU A C 1
ATOM 614 O O . GLU A 1 83 ? 2.945 -2.115 8.476 1.00 91.38 83 GLU A O 1
ATOM 619 N N . ALA A 1 84 ? 1.293 -3.628 8.713 1.00 89.94 84 ALA A N 1
ATOM 620 C CA . ALA A 1 84 ? 1.731 -4.493 7.626 1.00 89.94 84 ALA A CA 1
ATOM 621 C C . ALA A 1 84 ? 1.673 -3.752 6.283 1.00 89.94 84 ALA A C 1
ATOM 623 O O . ALA A 1 84 ? 2.693 -3.676 5.597 1.00 89.94 84 ALA A O 1
ATOM 624 N N . MET A 1 85 ? 0.546 -3.092 5.989 1.00 88.88 85 MET A N 1
ATOM 625 C CA . MET A 1 85 ? 0.367 -2.299 4.769 1.00 88.88 85 MET A CA 1
ATOM 626 C C . MET A 1 85 ? 1.404 -1.171 4.657 1.00 88.88 85 MET A C 1
ATOM 628 O O . MET A 1 85 ? 2.006 -0.979 3.602 1.00 88.88 85 MET A O 1
ATOM 632 N N . MET A 1 86 ? 1.675 -0.441 5.743 1.00 85.19 86 MET A N 1
ATOM 633 C CA . MET A 1 86 ? 2.670 0.640 5.734 1.00 85.19 86 MET A CA 1
ATOM 634 C C . MET A 1 86 ? 4.106 0.137 5.532 1.00 85.19 86 MET A C 1
ATOM 636 O O . MET A 1 86 ? 4.886 0.803 4.845 1.00 85.19 86 MET A O 1
ATOM 640 N N . ARG A 1 87 ? 4.463 -1.015 6.125 1.00 85.75 87 ARG A N 1
ATOM 641 C CA . ARG A 1 87 ? 5.789 -1.637 5.962 1.00 85.75 87 ARG A CA 1
ATOM 642 C C . ARG A 1 87 ? 6.020 -2.074 4.521 1.00 85.75 87 ARG A C 1
ATOM 644 O O . ARG A 1 87 ? 7.074 -1.779 3.965 1.00 85.75 87 ARG A O 1
ATOM 651 N N . GLU A 1 88 ? 5.033 -2.736 3.934 1.00 83.06 88 GLU A N 1
ATOM 652 C CA . GLU A 1 88 ? 5.079 -3.214 2.553 1.00 83.06 88 GLU A CA 1
ATOM 653 C C . GLU A 1 88 ? 5.215 -2.055 1.557 1.00 83.06 88 GLU A C 1
ATOM 655 O O . GLU A 1 88 ? 6.087 -2.070 0.691 1.00 83.06 88 GLU A O 1
ATOM 660 N N . HIS A 1 89 ? 4.446 -0.981 1.755 1.00 79.75 89 HIS A N 1
ATOM 661 C CA . HIS A 1 89 ? 4.414 0.163 0.842 1.00 79.75 89 HIS A CA 1
ATOM 662 C C . HIS A 1 89 ? 5.512 1.210 1.117 1.00 79.75 89 HIS A C 1
ATOM 664 O O . HIS A 1 89 ? 5.481 2.296 0.537 1.00 79.75 89 HIS A O 1
ATOM 670 N N . ARG A 1 90 ? 6.477 0.919 2.010 1.00 73.75 90 ARG A N 1
ATOM 671 C CA . ARG A 1 90 ? 7.558 1.836 2.440 1.00 73.75 90 ARG A CA 1
ATOM 672 C C . ARG A 1 90 ? 7.073 3.258 2.773 1.00 73.75 90 ARG A C 1
ATOM 674 O O . ARG A 1 90 ? 7.809 4.232 2.605 1.00 73.75 90 ARG A O 1
ATOM 681 N N . ILE A 1 91 ? 5.855 3.397 3.298 1.00 66.81 91 ILE A N 1
ATOM 682 C CA . ILE A 1 91 ? 5.356 4.696 3.750 1.00 66.81 91 ILE A CA 1
ATOM 683 C C . ILE A 1 91 ? 5.948 4.960 5.129 1.00 66.81 91 ILE A C 1
ATOM 685 O O . ILE A 1 91 ? 5.402 4.567 6.162 1.00 66.81 91 ILE A O 1
ATOM 689 N N . VAL A 1 92 ? 7.082 5.659 5.141 1.00 60.50 92 VAL A N 1
ATOM 690 C CA . VAL A 1 92 ? 7.559 6.367 6.326 1.00 60.50 92 VAL A CA 1
ATOM 691 C C . VAL A 1 92 ? 6.587 7.510 6.587 1.00 60.50 92 VAL A C 1
ATOM 693 O O . VAL A 1 92 ? 6.781 8.636 6.136 1.00 60.50 92 VAL A O 1
ATOM 696 N N . ALA A 1 93 ? 5.486 7.218 7.288 1.00 58.47 93 ALA A N 1
ATOM 697 C CA . ALA A 1 93 ? 4.712 8.279 7.908 1.00 58.47 93 ALA A CA 1
ATOM 698 C C . ALA A 1 93 ? 5.711 9.046 8.761 1.00 58.47 93 ALA A C 1
ATOM 700 O O . ALA A 1 93 ? 6.293 8.478 9.686 1.00 58.47 93 ALA A O 1
ATOM 701 N N . ASN A 1 94 ? 5.972 10.291 8.374 1.00 54.69 94 ASN A N 1
ATOM 702 C CA . ASN A 1 94 ? 6.870 11.170 9.085 1.00 54.69 94 ASN A CA 1
ATOM 703 C C . ASN A 1 94 ? 6.229 11.463 10.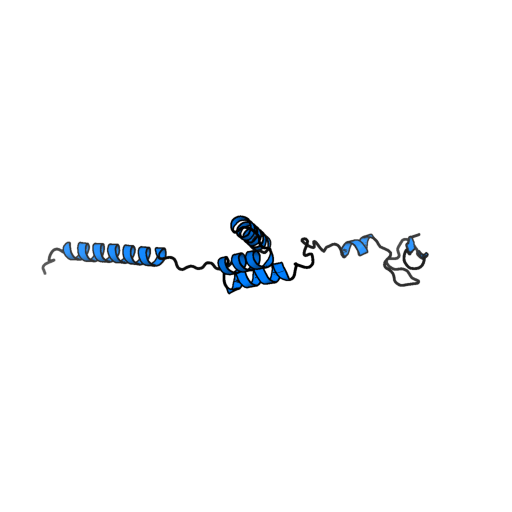442 1.00 54.69 94 ASN A C 1
ATOM 705 O O . ASN A 1 94 ? 5.613 12.501 10.660 1.00 54.69 94 ASN A O 1
ATOM 709 N N . THR A 1 95 ? 6.359 10.527 11.377 1.00 49.78 95 THR A N 1
ATOM 710 C CA . THR A 1 95 ? 6.214 10.766 12.801 1.00 49.78 95 THR A CA 1
ATOM 711 C C . THR A 1 95 ? 7.456 11.522 13.251 1.00 49.78 95 THR A C 1
ATOM 713 O O . THR A 1 95 ? 8.194 11.077 14.122 1.00 49.78 95 THR A O 1
ATOM 716 N N . GLY A 1 96 ? 7.677 12.693 12.651 1.00 51.50 96 GLY A N 1
ATOM 717 C CA . GLY A 1 96 ? 8.478 13.766 13.207 1.00 51.50 96 GLY A CA 1
ATOM 718 C C . GLY A 1 96 ? 7.689 14.406 14.340 1.00 51.50 96 GLY A C 1
ATOM 719 O O . GLY A 1 96 ? 7.366 15.588 14.302 1.00 51.50 96 GLY A O 1
ATOM 720 N N . GLY A 1 97 ? 7.324 13.605 15.343 1.00 48.81 97 GLY A N 1
ATOM 721 C CA . GLY A 1 97 ? 7.015 14.157 16.644 1.00 48.81 97 GLY A CA 1
ATOM 722 C C . GLY A 1 97 ? 8.323 14.734 17.153 1.00 48.81 97 GLY A C 1
ATOM 723 O O . GLY A 1 97 ? 9.202 13.979 17.559 1.00 48.81 97 GLY A O 1
ATOM 724 N N . ALA A 1 98 ? 8.475 16.056 17.089 1.00 54.19 98 ALA A N 1
ATOM 725 C CA . ALA A 1 98 ? 9.464 16.764 17.882 1.00 54.19 98 ALA A CA 1
ATOM 726 C C . ALA A 1 98 ? 9.148 16.465 19.355 1.00 54.19 98 ALA A C 1
ATOM 728 O O . ALA A 1 98 ? 8.338 17.133 19.993 1.00 54.19 98 ALA A O 1
ATOM 729 N N . GLY A 1 99 ? 9.698 15.362 19.857 1.00 61.28 99 GLY A N 1
ATOM 730 C CA . GLY A 1 99 ? 9.538 14.952 21.237 1.00 61.28 99 GLY A CA 1
ATOM 731 C C . GLY A 1 99 ? 10.240 15.947 22.152 1.00 61.28 99 GLY A C 1
ATOM 732 O O . GLY A 1 99 ? 11.265 16.536 21.804 1.00 61.28 99 GLY A O 1
ATOM 733 N N . CYS A 1 100 ? 9.725 16.069 23.370 1.00 58.56 100 CYS A N 1
ATOM 734 C CA . CYS A 1 100 ? 10.313 16.822 24.479 1.00 58.56 100 CYS A CA 1
ATOM 735 C C . CYS A 1 100 ? 11.791 16.479 24.765 1.00 58.56 100 CYS A C 1
ATOM 737 O O . CYS A 1 100 ? 12.475 17.270 25.406 1.00 58.56 100 CYS A O 1
ATOM 739 N N . ALA A 1 101 ? 12.316 15.373 24.225 1.00 62.00 101 ALA A N 1
ATOM 740 C CA . ALA A 1 101 ? 13.738 15.035 24.241 1.00 62.00 101 ALA A CA 1
ATOM 741 C C . ALA A 1 101 ? 14.642 16.161 23.697 1.00 62.00 101 ALA A C 1
ATOM 743 O O . ALA A 1 101 ? 15.696 16.415 24.274 1.00 62.00 101 ALA A O 1
ATOM 744 N N . GLY A 1 102 ? 14.224 16.884 22.649 1.00 67.75 102 GLY A N 1
ATOM 745 C CA . GLY A 1 102 ? 15.007 18.005 22.108 1.00 67.75 102 GLY A CA 1
ATOM 746 C C . GLY A 1 102 ? 15.072 19.207 23.056 1.00 67.75 102 GLY A C 1
ATOM 747 O O . GLY A 1 102 ? 16.126 19.817 23.221 1.00 67.75 102 GLY A O 1
ATOM 748 N N . VAL A 1 103 ? 13.964 19.506 23.742 1.00 78.31 103 VAL A N 1
ATOM 749 C CA . VAL A 1 103 ? 13.887 20.594 24.731 1.00 78.31 103 VAL A CA 1
ATOM 750 C C . VAL A 1 103 ? 14.689 20.241 25.981 1.00 78.31 103 VAL A C 1
ATOM 752 O O . VAL A 1 103 ? 15.430 21.079 26.483 1.00 78.31 103 VAL A O 1
ATOM 755 N N . VAL A 1 104 ? 14.605 18.993 26.452 1.00 80.56 104 VAL A N 1
ATOM 756 C CA . VAL A 1 104 ? 15.392 18.526 27.603 1.00 80.56 104 VAL A CA 1
ATOM 757 C C . VAL A 1 104 ? 16.887 18.576 27.291 1.00 80.56 104 VAL A C 1
ATOM 759 O O . VAL A 1 104 ? 17.647 19.088 28.106 1.00 80.56 104 VAL A O 1
ATOM 762 N N . ALA A 1 105 ? 17.314 18.134 26.104 1.00 81.50 105 ALA A N 1
ATOM 763 C CA . ALA A 1 105 ? 18.715 18.226 25.699 1.00 81.50 105 ALA A CA 1
ATOM 764 C C . ALA A 1 105 ? 19.201 19.684 25.639 1.00 81.50 105 ALA A C 1
ATOM 766 O O . ALA A 1 105 ? 20.262 19.990 26.177 1.00 81.50 105 ALA A O 1
ATOM 767 N N . ALA A 1 106 ? 18.410 20.597 25.065 1.00 82.25 106 ALA A N 1
ATOM 768 C CA . ALA A 1 106 ? 18.752 22.018 25.025 1.00 82.25 106 ALA A CA 1
ATOM 769 C C . ALA A 1 106 ? 18.845 22.635 26.431 1.00 82.25 106 ALA A C 1
ATOM 771 O O . ALA A 1 106 ? 19.792 23.362 26.713 1.00 82.25 106 ALA A O 1
ATOM 772 N N . VAL A 1 107 ? 17.911 22.316 27.334 1.00 88.12 107 VAL A N 1
ATOM 773 C CA . VAL A 1 107 ? 17.935 22.808 28.722 1.00 88.12 107 VAL A CA 1
ATOM 774 C C . VAL A 1 107 ? 19.134 22.254 29.488 1.00 88.12 107 VAL A C 1
ATOM 776 O O . VAL A 1 107 ? 19.802 23.017 30.179 1.00 88.12 107 VAL A O 1
ATOM 779 N N . VAL A 1 108 ? 19.455 20.964 29.339 1.00 88.94 108 VAL A N 1
ATOM 780 C CA . VAL A 1 108 ? 20.628 20.361 29.988 1.00 88.94 108 VAL A CA 1
ATOM 781 C C . VAL A 1 108 ? 21.910 21.006 29.468 1.00 88.94 108 VAL A C 1
ATOM 783 O O . VAL A 1 108 ? 22.720 21.454 30.274 1.00 88.94 108 VAL A O 1
ATOM 786 N N . VAL A 1 109 ? 22.067 21.149 28.149 1.00 90.50 109 VAL A N 1
ATOM 787 C CA . VAL A 1 109 ? 23.241 21.805 27.551 1.00 90.50 109 VAL A CA 1
ATOM 788 C C . VAL A 1 109 ? 23.366 23.246 28.034 1.00 90.50 109 VAL A C 1
ATOM 790 O O . VAL A 1 109 ? 24.435 23.637 28.489 1.00 90.50 109 VAL A O 1
ATOM 793 N N . LEU A 1 110 ? 22.280 24.023 28.017 1.00 90.12 110 LEU A N 1
ATOM 794 C CA . LEU A 1 110 ? 22.297 25.394 28.524 1.00 90.12 110 LEU A CA 1
ATOM 795 C C . LEU A 1 110 ? 22.625 25.441 30.018 1.00 90.12 110 LEU A C 1
ATOM 797 O O . LEU A 1 110 ? 23.393 26.302 30.416 1.00 90.12 110 LEU A O 1
ATOM 801 N N . SER A 1 111 ? 22.109 24.514 30.828 1.00 85.44 111 SER A N 1
ATOM 802 C CA . SER A 1 111 ? 22.395 24.458 32.267 1.00 85.44 111 SER A CA 1
ATOM 803 C C . SER A 1 111 ? 23.845 24.079 32.579 1.00 85.44 111 SER A C 1
ATOM 805 O O . SER A 1 111 ? 24.425 24.624 33.510 1.00 85.44 111 SER A O 1
ATOM 807 N N . VAL A 1 112 ? 24.455 23.193 31.785 1.00 89.38 112 VAL A N 1
ATOM 808 C CA . VAL A 1 112 ? 25.868 22.819 31.926 1.00 89.38 112 VAL A CA 1
ATOM 809 C C . VAL A 1 112 ? 26.756 23.969 31.468 1.00 89.38 112 VAL A C 1
ATOM 811 O O . VAL A 1 112 ? 27.685 24.330 32.178 1.00 89.38 112 VAL A O 1
ATOM 814 N N . LEU A 1 113 ? 26.433 24.603 30.336 1.00 85.94 113 LEU A N 1
ATOM 815 C CA . LEU A 1 113 ? 27.178 25.758 29.837 1.00 85.94 113 LEU A CA 1
ATOM 816 C C . LEU A 1 113 ? 27.085 26.946 30.795 1.00 85.94 113 LEU A C 1
ATOM 818 O O . LEU A 1 113 ? 28.094 27.591 31.063 1.00 85.94 113 LEU A O 1
ATOM 822 N N . THR A 1 114 ? 25.905 27.238 31.348 1.00 85.06 114 THR A N 1
ATOM 823 C CA . THR A 1 114 ? 25.775 28.309 32.342 1.00 85.06 114 THR A CA 1
ATOM 824 C C . THR A 1 114 ? 26.474 27.951 33.647 1.00 85.06 114 THR A C 1
ATOM 826 O O . THR A 1 114 ? 27.077 28.834 34.250 1.00 85.06 114 THR A O 1
ATOM 829 N N . TRP A 1 115 ? 26.450 26.686 34.075 1.00 84.06 115 TRP A N 1
ATOM 830 C CA . TRP A 1 115 ? 27.165 26.249 35.272 1.00 84.06 115 TRP A CA 1
ATOM 831 C C . TRP A 1 115 ? 28.685 26.319 35.093 1.00 84.06 115 TRP A C 1
ATOM 833 O O . TRP A 1 115 ? 29.347 26.863 35.969 1.00 84.06 115 TRP A O 1
ATOM 843 N N . GLU A 1 116 ? 29.229 25.893 33.948 1.00 81.69 116 GLU A N 1
ATOM 844 C CA . GLU A 1 116 ? 30.658 26.012 33.627 1.00 81.69 116 GLU A CA 1
ATOM 845 C C . GLU A 1 116 ? 31.102 27.473 33.497 1.00 81.69 116 GLU A C 1
ATOM 847 O O . GLU A 1 116 ? 32.126 27.844 34.062 1.00 81.69 116 GLU A O 1
ATOM 852 N N . ILE A 1 117 ? 30.322 28.335 32.833 1.00 80.56 117 ILE A N 1
ATOM 853 C CA . ILE A 1 117 ? 30.645 29.768 32.709 1.00 80.56 117 ILE A CA 1
ATOM 854 C C . ILE A 1 117 ? 30.603 30.458 34.078 1.00 80.56 117 ILE A C 1
ATOM 856 O O . ILE A 1 117 ? 31.492 31.245 34.397 1.00 80.56 117 ILE A O 1
ATOM 860 N N . LEU A 1 118 ? 29.598 30.170 34.911 1.00 76.31 118 LEU A N 1
ATOM 861 C CA . LEU A 1 118 ? 29.495 30.755 36.251 1.00 76.31 118 LEU A CA 1
ATOM 862 C C . LEU A 1 118 ? 30.555 30.203 37.212 1.00 76.31 118 LEU A C 1
ATOM 864 O O . LEU A 1 118 ? 31.055 30.952 38.049 1.00 76.31 118 LEU A O 1
ATOM 868 N N . PHE A 1 119 ? 30.919 28.927 37.086 1.00 74.12 119 PHE A N 1
ATOM 869 C CA .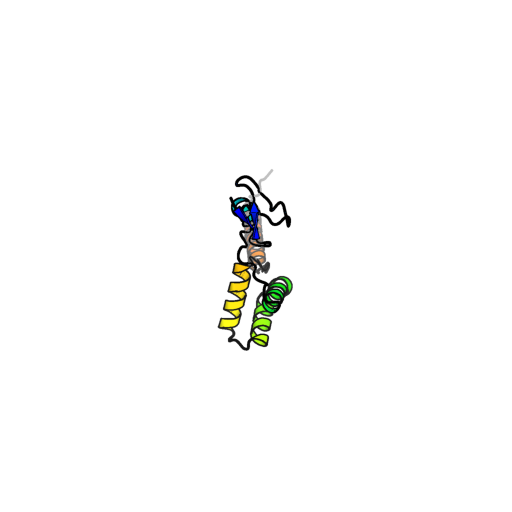 PHE A 1 119 ? 32.013 28.309 37.833 1.00 74.12 119 PHE A CA 1
ATOM 870 C C . PHE A 1 119 ? 33.363 28.919 37.429 1.00 74.12 119 PHE A C 1
ATOM 872 O O . PHE A 1 119 ? 34.094 29.399 38.289 1.00 74.12 119 PHE A O 1
ATOM 879 N N . PHE A 1 120 ? 33.630 29.058 36.128 1.00 64.69 120 PHE A N 1
ATOM 880 C CA . PHE A 1 120 ? 34.836 29.706 35.608 1.00 64.69 120 PHE A CA 1
ATOM 881 C C . PHE A 1 120 ? 34.913 31.197 35.979 1.00 64.69 120 PHE A C 1
ATOM 883 O O . PHE A 1 120 ? 35.981 31.693 36.321 1.00 64.69 120 PHE A O 1
ATOM 890 N N . CYS A 1 121 ? 33.784 31.917 36.007 1.00 60.81 121 CYS A N 1
ATOM 891 C CA . CYS A 1 121 ? 33.746 33.295 36.512 1.00 60.81 121 CYS A CA 1
ATOM 892 C C . CYS A 1 121 ? 34.015 33.385 38.022 1.00 60.81 121 CYS A C 1
ATOM 894 O O . CYS A 1 121 ? 34.542 34.396 38.484 1.00 60.81 121 CYS A O 1
ATOM 896 N N . LYS A 1 122 ? 33.653 32.358 38.799 1.00 65.31 122 LYS A N 1
ATOM 897 C CA . LYS A 1 122 ? 33.926 32.298 40.241 1.00 65.31 122 LYS A CA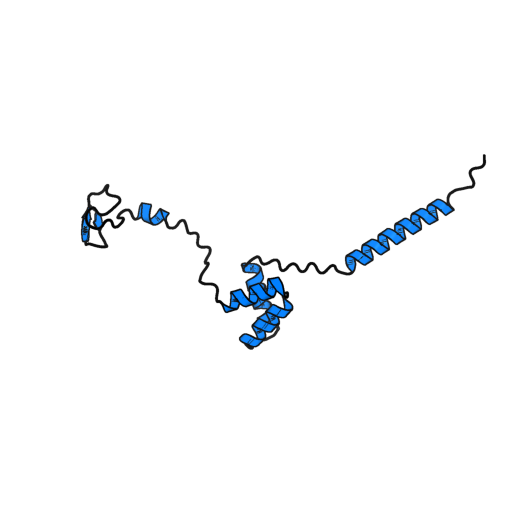 1
ATOM 898 C C . LYS A 1 122 ? 35.384 31.923 40.542 1.00 65.31 122 LYS A C 1
ATOM 900 O O . LYS A 1 122 ? 35.880 32.320 41.593 1.00 65.31 122 LYS A O 1
ATOM 905 N N . ASP A 1 123 ? 36.052 31.253 39.603 1.00 60.47 123 ASP A N 1
ATOM 906 C CA . ASP A 1 123 ? 37.478 30.902 39.619 1.00 60.47 123 ASP A CA 1
ATOM 907 C C . ASP A 1 123 ? 38.381 31.883 38.841 1.00 60.47 123 ASP A C 1
ATOM 909 O O . ASP A 1 123 ? 39.549 31.577 38.610 1.00 60.47 123 ASP A O 1
ATOM 913 N N . LEU A 1 124 ? 37.913 33.090 38.478 1.00 57.22 124 LEU A N 1
ATOM 914 C CA . LEU A 1 124 ? 38.830 34.193 38.165 1.00 57.22 124 LEU A CA 1
ATOM 915 C C . LEU A 1 124 ? 39.337 34.797 39.491 1.00 57.22 124 LEU A C 1
ATOM 917 O O . LEU A 1 124 ? 38.633 35.618 40.090 1.00 57.22 124 LEU A O 1
ATOM 921 N N . PRO A 1 125 ? 40.550 34.458 39.981 1.00 57.31 125 PRO A N 1
ATOM 922 C CA . PRO A 1 125 ? 41.185 35.279 40.994 1.00 57.31 125 PRO A CA 1
ATOM 923 C C . PRO A 1 125 ? 41.374 36.668 40.397 1.00 57.31 125 PRO A C 1
ATOM 925 O O . PRO A 1 125 ? 41.772 36.807 39.240 1.00 57.31 125 PRO A O 1
ATOM 928 N N . ALA A 1 126 ? 41.096 37.692 41.199 1.00 57.28 126 ALA A N 1
ATOM 929 C CA . ALA A 1 126 ? 41.453 39.069 40.917 1.00 57.28 126 ALA A CA 1
ATOM 930 C C . ALA A 1 126 ? 42.925 39.145 40.471 1.00 57.28 126 ALA A C 1
ATOM 932 O O . ALA A 1 126 ? 43.838 39.203 41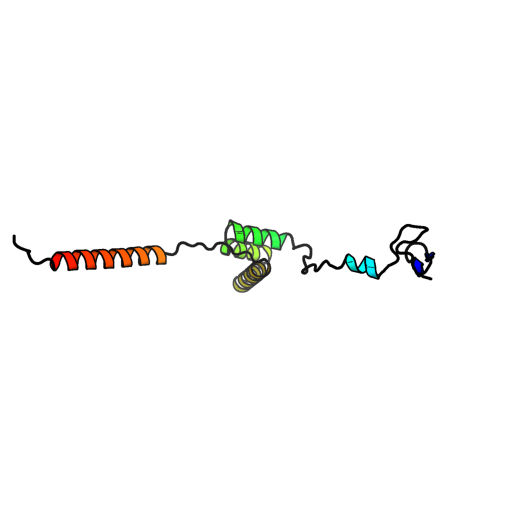.298 1.00 57.28 126 ALA A O 1
ATOM 933 N N . MET A 1 127 ? 43.164 39.117 39.159 1.00 49.31 127 MET A N 1
ATOM 934 C CA . MET A 1 127 ? 44.489 39.297 38.595 1.00 49.31 127 MET A CA 1
ATOM 935 C C . MET A 1 127 ? 44.727 40.802 38.565 1.00 49.31 127 MET A C 1
ATOM 937 O O . MET A 1 127 ? 44.430 41.494 37.597 1.00 49.31 127 MET A O 1
ATOM 941 N N . ARG A 1 128 ? 45.174 41.288 39.729 1.00 50.91 128 ARG A N 1
ATOM 942 C CA . ARG A 1 128 ? 45.943 42.517 39.907 1.00 50.91 128 ARG A CA 1
ATOM 943 C C . ARG A 1 128 ? 46.823 42.771 38.683 1.00 50.91 128 ARG A C 1
ATOM 945 O O . ARG A 1 128 ? 47.759 42.003 38.467 1.00 50.91 128 ARG A O 1
ATOM 952 N N . VAL A 1 129 ? 46.584 43.892 38.011 1.00 48.38 129 VAL A N 1
ATOM 953 C CA . VAL A 1 129 ? 47.598 44.922 37.741 1.00 48.38 129 VAL A CA 1
ATOM 954 C C . VAL A 1 129 ? 46.932 46.269 37.970 1.00 48.38 129 VAL A C 1
ATOM 956 O O . VAL A 1 129 ? 45.806 46.446 37.459 1.00 48.38 129 VAL A O 1
#

Foldseek 3Di:
DFQDPPPRDDDDPPDQADPPPRHGRPPPVVCVVVVPPVVPPDVQPPLLVVLLVCCQPVNLVRSLVSQCVVPVDDSVVSSVVSVVSCVVVVPPNPPPPPDCVVVVVVVVVVVVVVVVVVVVVVPPDPPDD